Protein AF-A0A0D0A0P3-F1 (afdb_monomer)

InterPro domains:
  IPR045340 Domain of unknown function DUF6533 [PF20151] (15-58)

Structure (mmCIF, N/CA/C/O backbone):
data_AF-A0A0D0A0P3-F1
#
_entry.id   AF-A0A0D0A0P3-F1
#
loop_
_atom_site.group_PDB
_atom_site.id
_atom_site.type_symbol
_atom_site.label_atom_id
_atom_site.label_alt_id
_atom_site.label_comp_id
_atom_site.label_asym_id
_atom_site.label_entity_id
_atom_site.label_seq_id
_atom_site.pdbx_PDB_ins_code
_atom_site.Cartn_x
_atom_site.Cartn_y
_atom_site.Cartn_z
_atom_site.occupancy
_atom_site.B_iso_or_equiv
_atom_site.auth_seq_id
_atom_site.auth_comp_id
_atom_site.auth_asym_id
_atom_site.auth_atom_id
_atom_site.pdbx_PDB_model_num
ATOM 1 N N . MET A 1 1 ? 24.968 -10.746 -20.252 1.00 59.53 1 MET A N 1
ATOM 2 C CA . MET A 1 1 ? 24.674 -9.590 -19.377 1.00 59.53 1 MET A CA 1
ATOM 3 C C . MET A 1 1 ? 23.206 -9.148 -19.403 1.00 59.53 1 MET A C 1
ATOM 5 O O . MET A 1 1 ? 22.702 -8.936 -18.312 1.00 59.53 1 MET A O 1
ATOM 9 N N . PRO A 1 2 ? 22.487 -9.058 -20.547 1.00 69.25 2 PRO A N 1
ATOM 10 C CA . PRO A 1 2 ? 21.089 -8.601 -20.541 1.00 69.25 2 PRO A CA 1
ATOM 11 C C . PRO A 1 2 ? 20.104 -9.585 -19.871 1.00 69.25 2 PRO A C 1
ATOM 13 O O . PRO A 1 2 ? 19.215 -9.218 -19.122 1.00 69.25 2 PRO A O 1
ATOM 16 N N . ILE A 1 3 ? 20.347 -10.878 -20.036 1.00 74.69 3 ILE A N 1
ATOM 17 C CA . ILE A 1 3 ? 19.486 -11.946 -19.508 1.00 74.69 3 ILE A CA 1
ATOM 18 C C . ILE A 1 3 ? 19.354 -11.906 -17.968 1.00 74.69 3 ILE A C 1
ATOM 20 O O . ILE A 1 3 ? 18.303 -12.214 -17.423 1.00 74.69 3 ILE A O 1
ATOM 24 N N . ALA A 1 4 ? 20.406 -11.466 -17.267 1.00 81.88 4 ALA A N 1
ATOM 25 C CA . ALA A 1 4 ? 20.417 -11.408 -15.807 1.00 81.88 4 ALA A CA 1
ATOM 26 C C . ALA A 1 4 ? 19.589 -10.240 -15.236 1.00 81.88 4 ALA A C 1
ATOM 28 O O . ALA A 1 4 ? 19.084 -10.362 -14.123 1.00 81.88 4 ALA A O 1
ATOM 29 N N . TYR A 1 5 ? 19.430 -9.123 -15.966 1.00 83.06 5 TYR A N 1
ATOM 30 C CA . TYR A 1 5 ? 18.622 -7.997 -15.473 1.00 83.06 5 TYR A CA 1
ATOM 31 C C . TYR A 1 5 ? 17.123 -8.293 -15.582 1.00 83.06 5 TYR A C 1
ATOM 33 O O . TYR A 1 5 ? 16.359 -7.888 -14.708 1.00 83.06 5 TYR A O 1
ATOM 41 N N . GLU A 1 6 ? 16.694 -9.004 -16.631 1.00 82.38 6 GLU A N 1
ATOM 42 C CA . GLU A 1 6 ? 15.276 -9.347 -16.814 1.00 82.38 6 GLU A CA 1
ATOM 43 C C . GLU A 1 6 ? 14.804 -10.331 -15.758 1.00 82.38 6 GLU A C 1
ATOM 45 O O . GLU A 1 6 ? 13.731 -10.152 -15.187 1.00 82.38 6 GLU A O 1
ATOM 50 N N . GLU A 1 7 ? 15.637 -11.318 -15.435 1.00 84.94 7 GLU A N 1
ATOM 51 C CA . GLU A 1 7 ? 15.349 -12.278 -14.374 1.00 84.94 7 GLU A CA 1
ATOM 52 C C . GLU A 1 7 ? 15.209 -11.581 -13.011 1.00 84.94 7 GLU A C 1
ATOM 54 O O . GLU A 1 7 ? 14.255 -11.830 -12.275 1.00 84.94 7 GLU A O 1
ATOM 59 N N . GLN A 1 8 ? 16.100 -10.632 -12.704 1.00 86.25 8 GLN A N 1
ATOM 60 C CA . GLN A 1 8 ? 16.029 -9.835 -11.475 1.00 86.25 8 GLN A CA 1
ATOM 61 C C . GLN A 1 8 ? 14.759 -8.980 -11.405 1.00 86.25 8 GLN A C 1
ATOM 63 O O . GLN A 1 8 ? 14.110 -8.936 -10.358 1.00 86.25 8 GLN A O 1
ATOM 68 N N . ALA A 1 9 ? 14.385 -8.326 -12.507 1.00 84.00 9 ALA A N 1
ATOM 69 C CA . ALA A 1 9 ? 13.169 -7.521 -12.576 1.00 84.00 9 ALA A CA 1
ATOM 70 C C . ALA A 1 9 ? 11.908 -8.382 -12.406 1.00 84.00 9 ALA A C 1
ATOM 72 O O . ALA A 1 9 ? 10.987 -8.002 -11.684 1.00 84.00 9 ALA A O 1
ATOM 73 N N . LEU A 1 10 ? 11.883 -9.570 -13.016 1.00 85.25 10 LEU A N 1
ATOM 74 C CA . LEU A 1 10 ? 10.766 -10.502 -12.899 1.00 85.25 10 LEU A CA 1
ATOM 75 C C . LEU A 1 10 ? 10.597 -10.995 -11.457 1.00 85.25 10 LEU A C 1
ATOM 77 O O . LEU A 1 10 ? 9.499 -10.920 -10.906 1.00 85.25 10 LEU A O 1
ATOM 81 N N . ILE A 1 11 ? 11.688 -11.444 -10.826 1.00 88.81 11 ILE A N 1
ATOM 82 C CA . ILE A 1 11 ? 11.679 -11.909 -9.431 1.00 88.81 11 ILE A CA 1
ATOM 83 C C . ILE A 1 11 ? 11.203 -10.790 -8.502 1.00 88.81 11 ILE A C 1
ATOM 85 O O . ILE A 1 11 ? 10.365 -11.032 -7.633 1.00 88.81 11 ILE A O 1
ATOM 89 N N . HIS A 1 12 ? 11.692 -9.564 -8.707 1.00 86.81 12 HIS A N 1
ATOM 90 C CA . HIS A 1 12 ? 11.271 -8.406 -7.925 1.00 86.81 12 HIS A CA 1
ATOM 91 C C . HIS A 1 12 ? 9.758 -8.177 -8.014 1.00 86.81 12 HIS A C 1
ATOM 93 O O . HIS A 1 12 ? 9.088 -8.114 -6.984 1.00 86.81 12 HIS A O 1
ATOM 99 N N . ASN A 1 13 ? 9.209 -8.152 -9.231 1.00 84.12 13 ASN A N 1
ATOM 100 C CA . ASN A 1 13 ? 7.780 -7.938 -9.461 1.00 84.12 13 ASN A CA 1
ATOM 101 C C . ASN A 1 13 ? 6.919 -9.065 -8.868 1.00 84.12 13 ASN A C 1
ATOM 103 O O . ASN A 1 13 ? 5.849 -8.805 -8.317 1.00 84.12 13 ASN A O 1
ATOM 107 N N . CYS A 1 14 ? 7.376 -10.320 -8.942 1.00 86.56 14 CYS A N 1
ATOM 108 C CA . CYS A 1 14 ? 6.679 -11.455 -8.334 1.00 86.56 14 CYS A CA 1
ATOM 109 C C . CYS A 1 14 ? 6.638 -11.353 -6.804 1.00 86.56 14 CYS A C 1
ATOM 111 O O . CYS A 1 14 ? 5.588 -11.581 -6.201 1.00 86.5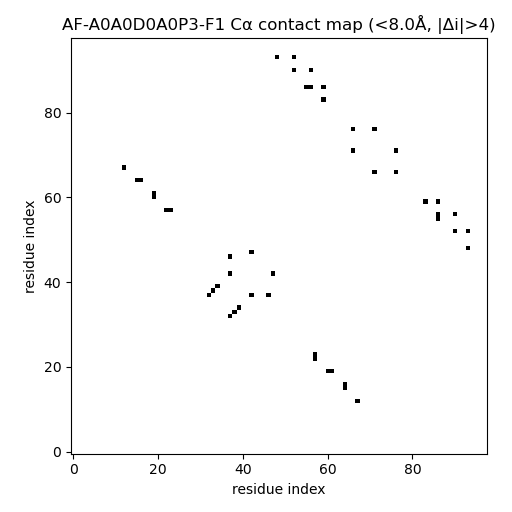6 14 CYS A O 1
ATOM 113 N N . ILE A 1 15 ? 7.763 -11.000 -6.174 1.00 88.56 15 ILE A N 1
ATOM 114 C CA . ILE A 1 15 ? 7.841 -10.813 -4.719 1.00 88.56 15 ILE A CA 1
ATOM 115 C C . ILE A 1 15 ? 6.959 -9.641 -4.289 1.00 88.56 15 ILE A C 1
ATOM 117 O O . ILE A 1 15 ? 6.229 -9.757 -3.306 1.00 88.56 15 ILE A O 1
ATOM 121 N N . GLU A 1 16 ? 6.984 -8.535 -5.033 1.00 84.56 16 GLU A N 1
ATOM 122 C CA . GLU A 1 16 ? 6.146 -7.371 -4.756 1.00 84.56 16 GLU A CA 1
ATOM 123 C C . GLU A 1 16 ? 4.656 -7.733 -4.839 1.00 84.56 16 GLU A C 1
ATOM 125 O O . GLU A 1 16 ? 3.907 -7.468 -3.900 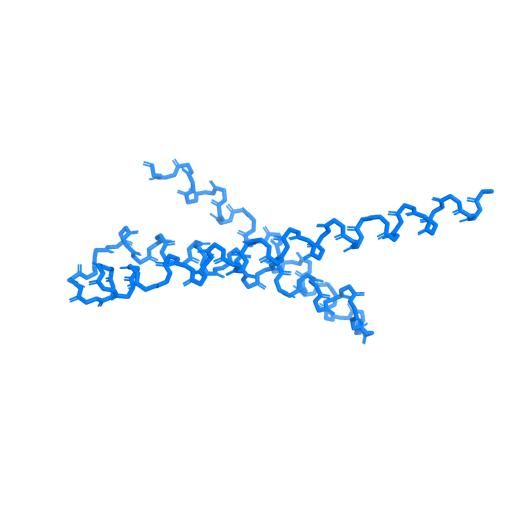1.00 84.56 16 GLU A O 1
ATOM 130 N N . ALA A 1 17 ? 4.230 -8.432 -5.896 1.00 83.62 17 ALA A N 1
ATOM 131 C CA . ALA A 1 17 ? 2.853 -8.905 -6.048 1.00 83.62 17 ALA A CA 1
ATOM 132 C C . ALA A 1 17 ? 2.416 -9.843 -4.908 1.00 83.62 17 ALA A C 1
ATOM 134 O O . ALA A 1 17 ? 1.299 -9.722 -4.390 1.00 83.62 17 ALA A O 1
ATOM 135 N N . ALA A 1 18 ? 3.294 -10.752 -4.475 1.00 88.50 18 ALA A N 1
ATOM 136 C CA . ALA A 1 18 ? 3.029 -11.625 -3.334 1.00 88.50 18 ALA A CA 1
ATOM 137 C C . ALA A 1 18 ? 2.885 -10.820 -2.031 1.00 88.50 18 ALA A C 1
ATOM 139 O O . ALA A 1 18 ? 1.932 -11.031 -1.281 1.00 88.50 18 ALA A O 1
ATOM 140 N N . ALA A 1 19 ? 3.776 -9.854 -1.792 1.00 86.81 19 ALA A N 1
ATOM 141 C CA . ALA A 1 19 ? 3.722 -8.977 -0.626 1.00 86.81 19 ALA A CA 1
ATOM 142 C C . ALA A 1 19 ? 2.439 -8.130 -0.601 1.00 86.81 19 ALA A C 1
ATOM 144 O O . ALA A 1 19 ? 1.783 -8.057 0.437 1.00 86.81 19 ALA A O 1
ATOM 145 N N . ILE A 1 20 ? 2.036 -7.559 -1.743 1.00 85.19 20 ILE A N 1
ATOM 146 C CA . ILE A 1 20 ? 0.761 -6.840 -1.899 1.00 85.19 20 ILE A CA 1
ATOM 147 C C . ILE A 1 20 ? -0.406 -7.759 -1.533 1.00 85.19 20 ILE A C 1
ATOM 149 O O . ILE A 1 20 ? -1.271 -7.376 -0.751 1.00 85.19 20 ILE A O 1
ATOM 153 N N . THR A 1 21 ? -0.423 -8.982 -2.066 1.00 86.38 21 THR A N 1
ATOM 154 C CA . THR A 1 21 ? -1.512 -9.943 -1.836 1.00 86.38 21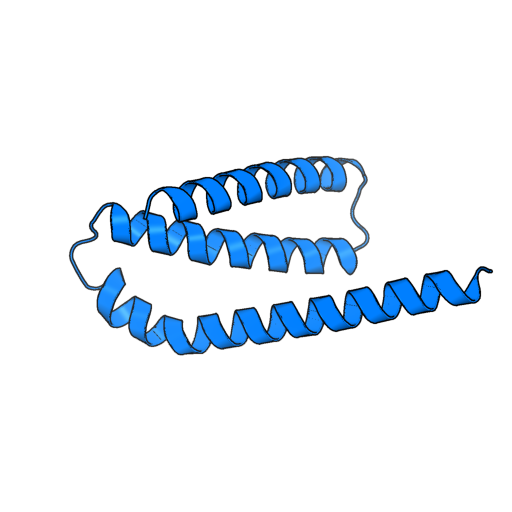 THR A CA 1
ATOM 155 C C . THR A 1 21 ? -1.651 -10.291 -0.355 1.00 86.38 21 THR A C 1
ATOM 157 O O . THR A 1 21 ? -2.754 -10.248 0.188 1.00 86.38 21 THR A O 1
ATOM 160 N N . VAL A 1 22 ? -0.534 -10.585 0.317 1.00 88.19 22 VAL A N 1
ATOM 161 C CA . VAL A 1 22 ? -0.516 -10.879 1.757 1.00 88.19 22 VAL A CA 1
ATOM 162 C C . VAL A 1 22 ? -0.970 -9.666 2.569 1.00 88.19 22 VAL A C 1
ATOM 164 O O . VAL A 1 22 ? -1.800 -9.814 3.464 1.00 88.19 22 VAL A O 1
ATOM 167 N N . LEU A 1 23 ? -0.490 -8.466 2.230 1.00 86.12 23 LEU A N 1
ATOM 168 C CA . LEU A 1 23 ? -0.879 -7.226 2.904 1.00 86.12 23 LEU A CA 1
ATOM 169 C C . LEU A 1 23 ? -2.387 -6.969 2.788 1.00 86.12 23 LEU A C 1
ATOM 171 O O . LEU A 1 23 ? -3.032 -6.622 3.776 1.00 86.12 23 LEU A O 1
ATOM 175 N N . PHE A 1 24 ? -2.960 -7.161 1.600 1.00 84.12 24 PHE A N 1
ATOM 176 C CA . PHE A 1 24 ? -4.401 -7.032 1.380 1.00 84.12 24 PHE A CA 1
ATOM 177 C C . PHE A 1 24 ? -5.203 -8.067 2.152 1.00 84.12 24 PHE A C 1
ATOM 179 O O . PHE A 1 24 ? -6.227 -7.729 2.741 1.00 84.12 24 PHE A O 1
ATOM 186 N N . TYR A 1 25 ? -4.750 -9.318 2.143 1.00 86.69 25 TYR A N 1
ATOM 187 C CA . TYR A 1 25 ? -5.411 -10.387 2.876 1.00 86.69 25 TYR A CA 1
ATOM 188 C C . TYR A 1 25 ? -5.469 -10.074 4.377 1.00 86.69 25 TYR A C 1
ATOM 190 O O . TYR A 1 25 ? -6.540 -10.146 4.978 1.00 86.69 25 TYR A O 1
ATOM 198 N N . ASP A 1 26 ? -4.351 -9.635 4.958 1.00 86.06 26 ASP A N 1
ATOM 199 C CA . ASP A 1 26 ? -4.283 -9.198 6.355 1.00 86.06 26 ASP A CA 1
ATOM 200 C C . ASP A 1 26 ? -5.248 -8.035 6.652 1.00 86.06 26 ASP A C 1
ATOM 202 O O . ASP A 1 26 ? -5.994 -8.063 7.639 1.00 86.06 26 ASP A O 1
ATOM 206 N N . HIS A 1 27 ? -5.314 -7.044 5.754 1.00 84.44 27 HIS A N 1
ATOM 207 C CA . HIS A 1 27 ? -6.270 -5.940 5.870 1.00 84.44 27 HIS A CA 1
ATOM 208 C C . HIS A 1 27 ? -7.714 -6.431 5.857 1.00 84.44 27 HIS A C 1
ATOM 210 O O . HIS A 1 27 ? -8.487 -6.025 6.715 1.00 84.44 27 HIS A O 1
ATOM 216 N N . LEU A 1 28 ? -8.087 -7.315 4.931 1.00 85.19 28 LEU A N 1
ATOM 217 C CA . LEU A 1 28 ? -9.459 -7.818 4.827 1.00 85.19 28 LEU A CA 1
ATOM 218 C C . LEU A 1 28 ? -9.890 -8.600 6.071 1.00 85.19 28 LEU A C 1
ATOM 220 O O . LEU A 1 28 ? -11.009 -8.412 6.547 1.00 85.19 28 LEU A O 1
ATOM 224 N N . VAL A 1 29 ? -9.009 -9.445 6.613 1.00 88.06 29 VAL A N 1
ATOM 225 C CA . VAL A 1 29 ? -9.302 -10.242 7.815 1.00 88.06 29 VAL A CA 1
ATOM 226 C C . VAL A 1 29 ? -9.519 -9.340 9.028 1.00 88.06 29 VAL A C 1
ATOM 228 O O . VAL A 1 29 ? -10.491 -9.496 9.765 1.00 88.06 29 VAL A O 1
ATOM 231 N N . THR A 1 30 ? -8.645 -8.358 9.218 1.00 84.44 30 THR A N 1
ATOM 232 C CA . THR A 1 30 ? -8.705 -7.461 10.381 1.00 84.44 30 THR A CA 1
ATOM 233 C C . THR A 1 30 ? -9.718 -6.324 10.219 1.00 84.44 30 THR A C 1
ATOM 235 O O . THR A 1 30 ? -10.171 -5.771 11.218 1.00 84.44 30 THR A O 1
ATOM 238 N N . PHE A 1 31 ? -10.153 -6.002 8.995 1.00 82.38 31 PHE A N 1
ATOM 239 C CA . PHE A 1 31 ? -11.125 -4.939 8.712 1.00 82.38 31 PHE A CA 1
ATOM 240 C C . PHE A 1 31 ? -12.460 -5.124 9.445 1.00 82.38 31 PHE A C 1
ATOM 242 O O . PHE A 1 31 ? -13.076 -4.152 9.896 1.00 82.38 31 PHE A O 1
ATOM 249 N N . ALA A 1 32 ? -12.915 -6.372 9.582 1.00 79.56 32 ALA A N 1
ATOM 250 C CA . ALA A 1 32 ? -14.153 -6.687 10.289 1.00 79.56 32 ALA A CA 1
ATOM 251 C C . ALA A 1 32 ? -14.068 -6.294 11.775 1.00 79.56 32 ALA A C 1
ATOM 253 O O . ALA A 1 32 ? -14.990 -5.682 12.328 1.00 79.56 32 ALA A O 1
ATOM 254 N N . GLU A 1 33 ? -12.928 -6.577 12.406 1.00 79.75 33 GLU A N 1
ATOM 255 C CA . GLU A 1 33 ? -12.649 -6.170 13.780 1.00 79.75 33 GLU A CA 1
ATOM 256 C C . GLU A 1 33 ? -12.445 -4.655 13.879 1.00 79.75 33 GLU A C 1
ATOM 258 O O . GLU A 1 33 ? -13.029 -4.019 14.756 1.00 79.75 33 GLU A O 1
ATOM 263 N N . GLU A 1 34 ? -11.714 -4.037 12.947 1.00 82.50 34 GLU A N 1
ATOM 264 C CA . GLU A 1 34 ? -11.536 -2.581 12.916 1.00 82.50 34 GLU A CA 1
ATOM 265 C C . GLU A 1 34 ? -12.875 -1.848 12.867 1.00 82.50 34 GLU A C 1
ATOM 267 O O . GLU A 1 34 ? -13.113 -0.920 13.642 1.00 82.50 34 GLU A O 1
ATOM 272 N N . THR A 1 35 ? -13.775 -2.270 11.980 1.00 79.62 35 THR A N 1
ATOM 273 C CA . THR A 1 35 ? -15.096 -1.650 11.815 1.00 79.62 35 THR A CA 1
ATOM 274 C C . THR A 1 35 ? -15.914 -1.756 13.102 1.00 79.62 35 THR A C 1
ATOM 276 O O . THR A 1 35 ? -16.564 -0.798 13.526 1.00 79.62 35 THR A O 1
ATOM 279 N N . THR A 1 36 ? -15.813 -2.891 13.788 1.00 80.44 36 THR A N 1
ATOM 280 C CA . THR A 1 36 ? -16.558 -3.154 15.022 1.00 80.44 36 THR A CA 1
ATOM 281 C C . THR A 1 36 ? -15.983 -2.403 16.228 1.00 80.44 36 THR A C 1
ATOM 283 O O . THR A 1 36 ? -16.735 -1.854 17.032 1.00 80.44 36 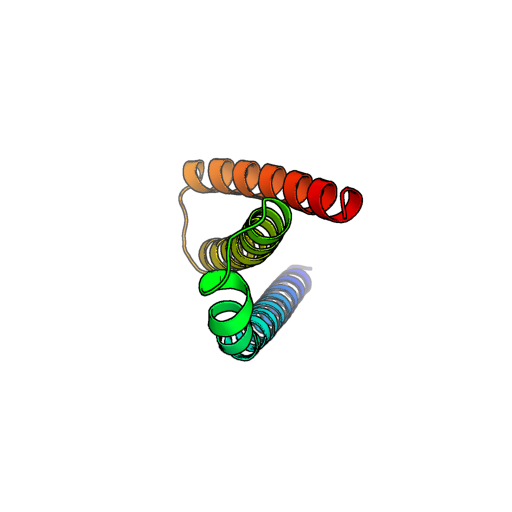THR A O 1
ATOM 286 N N . TYR A 1 37 ? -14.657 -2.341 16.370 1.00 75.38 37 TYR A N 1
ATOM 287 C CA . TYR A 1 37 ? -14.008 -1.807 17.574 1.00 75.38 37 TYR A CA 1
ATOM 288 C C . TYR A 1 37 ? -13.538 -0.358 17.443 1.00 75.38 37 TYR A C 1
ATOM 290 O O . TYR A 1 37 ? -13.590 0.391 18.421 1.00 75.38 37 TYR A O 1
ATOM 298 N N . ILE A 1 38 ? -13.099 0.048 16.252 1.00 77.25 38 ILE A N 1
ATOM 299 C CA . ILE A 1 38 ? -12.512 1.367 15.994 1.00 77.25 38 ILE A CA 1
ATOM 300 C C . ILE A 1 38 ? -13.549 2.314 15.388 1.00 77.25 38 ILE A C 1
ATOM 302 O O . ILE A 1 38 ? -13.662 3.462 15.820 1.00 77.25 38 ILE A O 1
ATOM 306 N N . TRP A 1 39 ? -14.329 1.858 14.403 1.00 73.38 39 TRP A N 1
ATOM 307 C CA . TRP A 1 39 ? -15.287 2.735 13.718 1.00 73.38 39 TRP A CA 1
ATOM 308 C C . TRP A 1 39 ? -16.565 2.979 14.522 1.00 73.38 39 TRP A C 1
ATOM 310 O O . TRP A 1 39 ? -17.099 4.086 14.461 1.00 73.38 39 TRP A O 1
ATOM 320 N N . ALA A 1 40 ? -17.026 1.996 15.300 1.00 71.94 40 ALA A N 1
ATOM 321 C CA . ALA A 1 40 ? -18.260 2.102 16.083 1.00 71.94 40 ALA A CA 1
ATOM 322 C C . ALA A 1 40 ? -18.105 2.830 17.436 1.00 71.94 40 ALA A C 1
ATOM 324 O O . ALA A 1 40 ? -19.105 3.166 18.071 1.00 71.94 40 ALA A O 1
ATOM 325 N N . ARG A 1 41 ? -16.874 3.082 17.909 1.00 70.94 41 ARG A N 1
ATOM 326 C CA . ARG A 1 41 ? -16.602 3.746 19.201 1.00 70.94 41 ARG A CA 1
ATOM 327 C C . ARG A 1 41 ? -16.179 5.209 19.025 1.00 70.94 41 ARG A C 1
ATOM 329 O O . ARG A 1 41 ? -15.830 5.649 17.932 1.00 70.94 41 ARG A O 1
ATOM 336 N N . ARG A 1 42 ? -16.202 5.989 20.118 1.00 68.56 42 ARG A N 1
ATOM 337 C CA . ARG A 1 42 ? -15.698 7.376 20.128 1.00 68.56 42 ARG A CA 1
ATOM 338 C C . ARG A 1 42 ? -14.239 7.391 19.664 1.00 68.56 42 ARG A C 1
ATOM 340 O O . ARG A 1 42 ? -13.371 6.819 20.319 1.00 68.56 42 ARG A O 1
ATOM 347 N N . LYS A 1 43 ? -13.988 8.042 18.528 1.00 70.56 43 LYS A N 1
ATOM 348 C CA . LYS A 1 43 ? -12.668 8.084 17.901 1.00 70.56 43 LYS A CA 1
ATOM 349 C C . LYS A 1 43 ? -11.740 8.985 18.713 1.00 70.56 43 LYS A C 1
ATOM 351 O O . LYS A 1 43 ? -11.897 10.203 18.716 1.00 70.56 43 LYS A O 1
ATOM 356 N N . HIS A 1 44 ? -10.779 8.384 19.405 1.00 74.56 44 HIS A N 1
ATOM 357 C CA . HIS A 1 44 ? -9.640 9.114 19.954 1.00 74.56 44 HIS A CA 1
ATOM 358 C C . HIS A 1 44 ? -8.659 9.455 18.824 1.00 74.56 44 HIS A C 1
ATOM 360 O O . HIS A 1 44 ? -8.590 8.740 17.824 1.00 74.56 44 HIS A O 1
ATOM 366 N N . ALA A 1 45 ? -7.889 10.535 18.977 1.00 76.25 45 ALA A N 1
ATOM 367 C CA . ALA A 1 45 ? -6.916 10.960 17.968 1.00 76.25 45 ALA A CA 1
ATOM 368 C C . ALA A 1 45 ? -5.927 9.836 17.594 1.00 76.25 45 ALA A C 1
ATOM 370 O O . ALA A 1 45 ? -5.611 9.664 16.422 1.00 76.25 45 ALA A O 1
ATOM 371 N N . SER A 1 46 ? -5.530 9.006 18.564 1.00 77.00 46 SER A N 1
ATOM 372 C CA . SER A 1 46 ? -4.684 7.824 18.351 1.00 77.00 46 SER A CA 1
ATOM 373 C C . SER A 1 46 ? -5.323 6.774 17.438 1.00 77.00 46 SER A C 1
ATOM 375 O O . SER A 1 46 ? -4.656 6.234 16.563 1.00 77.00 46 SER A O 1
ATOM 377 N N . ALA A 1 47 ? -6.626 6.523 17.577 1.00 78.00 47 ALA A N 1
ATOM 378 C CA . ALA A 1 47 ? -7.358 5.586 16.727 1.00 78.00 47 ALA A CA 1
ATOM 379 C C . ALA A 1 47 ? -7.455 6.081 15.273 1.00 78.00 47 ALA A C 1
ATOM 381 O O . ALA A 1 47 ? -7.370 5.292 14.335 1.00 78.00 47 ALA A O 1
ATOM 382 N N . ILE A 1 48 ? -7.601 7.396 15.079 1.00 78.88 48 ILE A N 1
ATOM 383 C CA . ILE A 1 48 ? -7.599 8.008 13.743 1.00 78.88 48 ILE A CA 1
ATOM 384 C C . ILE A 1 48 ? -6.200 7.931 13.127 1.00 78.88 48 ILE A C 1
ATOM 386 O O . ILE A 1 48 ? -6.082 7.537 11.973 1.00 78.88 48 ILE A O 1
ATOM 390 N N . LEU A 1 49 ? -5.150 8.257 13.887 1.00 79.25 49 LEU A N 1
ATOM 391 C CA . LEU A 1 49 ? -3.761 8.165 13.424 1.00 79.25 49 LEU A CA 1
ATOM 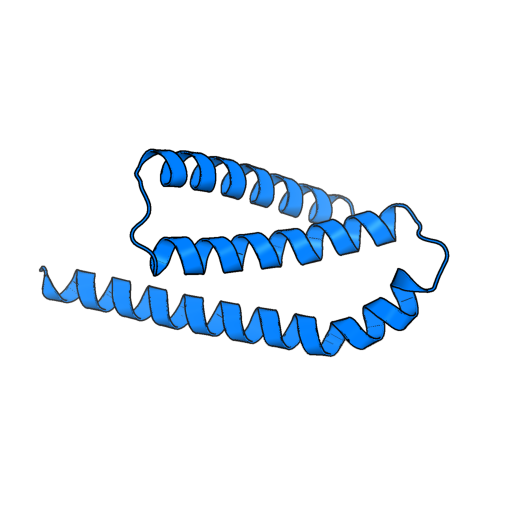392 C C . LEU A 1 49 ? -3.378 6.731 13.042 1.00 79.25 49 LEU A C 1
ATOM 394 O O . LEU A 1 49 ? -2.756 6.529 12.002 1.00 79.25 49 LEU A O 1
ATOM 398 N N . PHE A 1 50 ? -3.809 5.744 13.829 1.00 77.44 50 PHE A N 1
ATOM 399 C CA . PHE A 1 50 ? -3.619 4.327 13.525 1.00 77.44 50 PHE A CA 1
ATOM 400 C C . PHE A 1 50 ? -4.265 3.938 12.189 1.00 77.44 50 PHE A C 1
ATOM 402 O O . PHE A 1 50 ? -3.595 3.371 11.325 1.00 77.44 50 PHE A O 1
ATOM 409 N N . LEU A 1 51 ? -5.538 4.300 11.984 1.00 78.25 51 LEU A N 1
ATOM 410 C CA . LEU A 1 51 ? -6.229 4.045 10.718 1.00 78.25 51 LEU A CA 1
ATOM 411 C C . LEU A 1 51 ? -5.526 4.765 9.561 1.00 78.25 51 LEU A C 1
ATOM 413 O O . LEU A 1 51 ? -5.214 4.149 8.551 1.00 78.25 51 LEU A O 1
ATOM 417 N N . VAL A 1 52 ? -5.214 6.053 9.701 1.00 80.44 52 VAL A N 1
ATOM 418 C CA . VAL A 1 52 ? -4.540 6.817 8.643 1.00 80.44 52 VAL A CA 1
ATOM 419 C C . VAL A 1 52 ? -3.226 6.147 8.246 1.00 80.44 52 VAL A C 1
ATOM 421 O O . VAL A 1 52 ? -3.054 5.852 7.070 1.00 80.44 52 VAL A O 1
ATOM 424 N N . ASN A 1 53 ? -2.356 5.817 9.201 1.00 77.50 53 ASN A N 1
ATOM 425 C CA . ASN A 1 53 ? -1.088 5.124 8.948 1.00 77.50 53 ASN A CA 1
ATOM 426 C C . ASN A 1 53 ? -1.295 3.789 8.213 1.00 77.50 53 ASN A C 1
ATOM 428 O O . ASN A 1 53 ? -0.609 3.488 7.234 1.00 77.50 53 ASN A O 1
ATOM 432 N N . ARG A 1 54 ? -2.286 3.008 8.653 1.00 80.62 54 ARG A N 1
ATOM 433 C CA . ARG A 1 54 ? -2.599 1.700 8.079 1.00 80.62 54 ARG A CA 1
ATOM 434 C C . ARG A 1 54 ? -3.054 1.792 6.619 1.00 80.62 54 ARG A C 1
ATOM 436 O O . ARG A 1 54 ? -2.455 1.171 5.741 1.00 80.62 54 ARG A O 1
ATOM 443 N N . TYR A 1 55 ? -4.074 2.601 6.338 1.00 81.19 55 TYR A N 1
ATOM 444 C CA . TYR A 1 55 ? -4.632 2.709 4.987 1.00 81.19 55 TYR A CA 1
ATOM 445 C C . TYR A 1 55 ? -3.681 3.431 4.034 1.00 81.19 55 TYR A C 1
ATOM 447 O O . TYR A 1 55 ? -3.569 3.035 2.876 1.00 81.19 55 TYR A O 1
ATOM 455 N N . LEU A 1 56 ? -2.948 4.440 4.512 1.00 79.50 56 LEU A N 1
ATOM 456 C CA . LEU A 1 56 ? -1.935 5.140 3.723 1.00 79.50 56 LEU A CA 1
ATOM 457 C C . LEU A 1 56 ? -0.834 4.197 3.218 1.00 79.50 56 LEU A C 1
ATOM 459 O O . LEU A 1 56 ? -0.478 4.255 2.039 1.00 79.50 56 LEU A O 1
ATOM 463 N N . GLY A 1 57 ? -0.340 3.293 4.073 1.00 79.62 57 GLY A N 1
ATOM 464 C CA . GLY A 1 57 ? 0.605 2.250 3.669 1.00 79.62 57 GLY A CA 1
ATOM 465 C C . GLY A 1 57 ? 0.036 1.374 2.553 1.00 79.62 57 GLY A C 1
ATOM 466 O O . GLY A 1 57 ? 0.642 1.258 1.488 1.00 79.62 57 GLY A O 1
ATOM 467 N N . CYS A 1 58 ? -1.178 0.857 2.743 1.00 79.31 58 CYS A N 1
ATOM 468 C CA . CYS A 1 58 ? -1.852 0.017 1.753 1.00 79.31 58 CYS A CA 1
ATOM 469 C C . CYS A 1 58 ? -2.053 0.730 0.401 1.00 79.31 58 CYS A C 1
ATOM 471 O O . CYS A 1 58 ? -1.727 0.174 -0.648 1.00 79.31 58 CYS A O 1
ATOM 473 N N . PHE A 1 59 ? -2.512 1.986 0.411 1.00 80.94 59 PHE A N 1
ATOM 474 C CA . PHE A 1 59 ? -2.663 2.799 -0.802 1.00 80.94 59 PHE A CA 1
ATOM 475 C C . PHE A 1 59 ? -1.337 3.023 -1.529 1.00 80.94 59 PHE A C 1
ATOM 477 O O . PHE A 1 59 ? -1.301 2.961 -2.758 1.00 80.94 59 PHE A O 1
ATOM 484 N N . SER A 1 60 ? -0.245 3.243 -0.794 1.00 80.56 60 SER A N 1
ATOM 485 C CA . SER A 1 60 ? 1.079 3.442 -1.394 1.00 80.56 60 SER A CA 1
ATOM 486 C C . SER A 1 60 ? 1.569 2.201 -2.148 1.00 80.56 60 SER A C 1
ATOM 488 O O . SER A 1 60 ? 2.098 2.321 -3.254 1.00 80.56 60 SER A O 1
ATOM 490 N N . THR A 1 61 ? 1.317 1.018 -1.585 1.00 81.25 61 THR A N 1
ATOM 491 C CA . THR A 1 61 ? 1.670 -0.292 -2.141 1.00 81.25 61 THR A CA 1
ATOM 492 C C . THR A 1 61 ? 0.816 -0.630 -3.368 1.00 81.25 61 THR A C 1
ATOM 494 O O . THR A 1 61 ? 1.348 -1.074 -4.382 1.00 81.25 61 THR A O 1
ATOM 497 N N . ILE A 1 62 ? -0.488 -0.321 -3.343 1.00 81.88 62 ILE A N 1
ATOM 498 C CA . ILE A 1 62 ? -1.373 -0.432 -4.522 1.00 81.88 62 ILE A CA 1
ATOM 499 C C . ILE A 1 62 ? -0.901 0.483 -5.643 1.00 81.88 62 ILE A C 1
ATOM 501 O O . ILE A 1 62 ? -0.785 0.064 -6.792 1.00 81.88 62 ILE A O 1
ATOM 505 N N . ALA A 1 63 ? -0.636 1.746 -5.312 1.00 82.38 63 ALA A N 1
ATOM 506 C CA . ALA A 1 63 ? -0.171 2.713 -6.286 1.00 82.38 63 ALA A CA 1
ATOM 507 C C . ALA A 1 63 ? 1.179 2.284 -6.880 1.00 82.38 63 ALA A C 1
ATOM 509 O O . ALA A 1 63 ? 1.388 2.478 -8.072 1.00 82.38 63 ALA A O 1
ATOM 510 N N . GLN A 1 64 ? 2.049 1.630 -6.099 1.00 80.94 64 GLN A N 1
ATOM 511 C CA . GLN A 1 64 ? 3.297 1.058 -6.611 1.00 80.94 64 GLN A CA 1
ATOM 512 C C . GLN A 1 64 ? 3.041 -0.028 -7.651 1.00 80.94 64 GLN A C 1
ATOM 514 O O . GLN A 1 64 ? 3.547 0.071 -8.763 1.00 80.94 64 GLN A O 1
ATOM 519 N N . ALA A 1 65 ? 2.160 -0.980 -7.340 1.00 80.88 65 ALA A N 1
ATOM 520 C CA . ALA A 1 65 ? 1.752 -2.020 -8.278 1.00 80.88 65 ALA A CA 1
ATOM 521 C C . ALA A 1 65 ? 1.214 -1.423 -9.588 1.00 80.88 65 ALA A C 1
ATOM 523 O O . ALA A 1 65 ? 1.616 -1.822 -10.678 1.00 80.88 65 ALA A O 1
ATOM 524 N N . VAL A 1 66 ? 0.337 -0.418 -9.492 1.00 82.12 66 VAL A N 1
ATOM 525 C CA . VAL A 1 66 ? -0.226 0.259 -10.669 1.00 82.12 66 VAL A CA 1
ATOM 526 C C . VAL A 1 66 ? 0.869 0.933 -11.493 1.00 82.12 66 VAL A C 1
ATOM 528 O O . VAL A 1 66 ? 0.857 0.803 -12.710 1.00 82.12 66 VAL A O 1
ATOM 531 N N . MET A 1 67 ? 1.828 1.612 -10.862 1.00 80.56 67 MET A N 1
ATOM 532 C CA . MET A 1 67 ? 2.952 2.239 -11.569 1.00 80.56 67 MET A CA 1
ATOM 533 C C . MET A 1 67 ? 3.873 1.213 -12.242 1.00 80.56 67 MET A C 1
ATOM 535 O O . MET A 1 67 ? 4.415 1.504 -13.304 1.00 80.56 67 MET A O 1
ATOM 539 N N . THR A 1 68 ? 4.035 0.029 -11.647 1.00 76.31 68 THR A N 1
ATOM 540 C CA . THR A 1 68 ? 4.852 -1.064 -12.193 1.00 76.31 68 THR A CA 1
ATOM 541 C C . THR A 1 68 ? 4.182 -1.737 -13.395 1.00 76.31 68 THR A C 1
ATOM 543 O O . THR A 1 68 ? 4.859 -2.070 -14.366 1.00 76.31 68 THR A O 1
ATOM 546 N N . PHE A 1 69 ? 2.858 -1.924 -13.366 1.00 75.62 69 PHE A N 1
ATOM 547 C CA . PHE A 1 69 ? 2.128 -2.636 -14.426 1.00 75.62 69 PHE A CA 1
ATOM 548 C C . PHE A 1 69 ? 1.500 -1.722 -15.490 1.00 75.62 69 PHE A C 1
ATOM 550 O O . PHE A 1 69 ? 1.184 -2.196 -16.582 1.00 75.62 69 PHE A O 1
ATOM 557 N N . ALA A 1 70 ? 1.311 -0.429 -15.215 1.00 80.38 70 ALA A N 1
ATOM 558 C CA . ALA A 1 70 ? 0.750 0.524 -16.170 1.00 80.38 70 ALA A CA 1
ATOM 559 C C . ALA A 1 70 ? 1.844 1.336 -16.878 1.00 80.38 70 ALA A C 1
ATOM 561 O O . ALA A 1 70 ? 2.823 1.771 -16.280 1.00 80.38 70 ALA A O 1
ATOM 562 N N . THR A 1 71 ? 1.643 1.633 -18.161 1.00 72.81 71 THR A N 1
ATOM 563 C CA . THR A 1 71 ? 2.475 2.599 -18.890 1.00 72.81 71 THR A CA 1
ATOM 564 C C . THR A 1 71 ? 2.105 4.014 -18.450 1.00 72.81 71 THR A C 1
ATOM 566 O O . THR A 1 71 ? 1.145 4.608 -18.951 1.00 72.81 71 THR A O 1
ATOM 569 N N . VAL A 1 72 ? 2.829 4.543 -17.466 1.00 76.31 72 VAL A N 1
ATOM 570 C CA . VAL A 1 72 ? 2.549 5.860 -16.879 1.00 76.31 72 VAL A CA 1
ATOM 571 C C . VAL A 1 72 ? 3.402 6.947 -17.542 1.00 76.31 72 VAL A C 1
ATOM 573 O O . VAL A 1 72 ? 4.511 6.692 -18.001 1.00 76.31 72 VAL A O 1
ATOM 576 N N . SER A 1 73 ? 2.875 8.175 -17.618 1.00 82.44 73 SER A N 1
ATOM 577 C CA . SER A 1 73 ? 3.624 9.309 -18.178 1.00 82.44 73 SER A CA 1
ATOM 578 C C . SER A 1 73 ? 4.721 9.796 -17.211 1.00 82.44 73 SER A C 1
ATOM 580 O O . SER A 1 73 ? 4.564 9.636 -15.993 1.00 82.44 73 SER A O 1
ATOM 582 N N . PRO A 1 74 ? 5.806 10.419 -17.711 1.00 79.62 74 PRO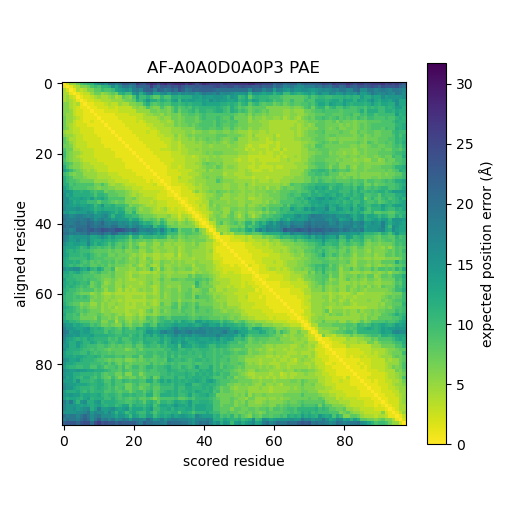 A N 1
ATOM 583 C CA . PRO A 1 74 ? 6.941 10.845 -16.886 1.00 79.62 74 PRO A CA 1
ATOM 584 C C . PRO A 1 74 ? 6.561 11.803 -15.746 1.00 79.62 74 PRO A C 1
ATOM 586 O O . PR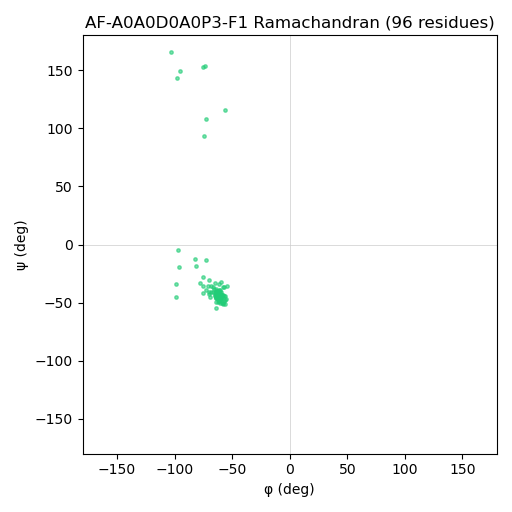O A 1 74 ? 7.089 11.698 -14.640 1.00 79.62 74 PRO A O 1
ATOM 589 N N . GLU A 1 75 ? 5.601 12.700 -15.974 1.00 82.94 75 GLU A N 1
ATOM 590 C CA . GLU A 1 75 ? 5.169 13.707 -14.994 1.00 82.94 75 GLU A CA 1
ATOM 591 C C . GLU A 1 75 ? 4.498 13.051 -13.783 1.00 82.94 75 GLU A C 1
ATOM 593 O O . GLU A 1 75 ? 4.747 13.415 -12.633 1.00 82.94 75 GLU A O 1
ATOM 598 N N . ARG A 1 76 ? 3.677 12.028 -14.045 1.00 80.00 76 ARG A N 1
ATOM 599 C CA . ARG A 1 76 ? 2.989 11.245 -13.013 1.00 80.00 76 ARG A CA 1
ATOM 600 C C . ARG A 1 76 ? 3.964 10.374 -12.221 1.00 80.00 76 ARG A C 1
ATOM 602 O O . ARG A 1 76 ? 3.751 10.171 -11.030 1.00 80.00 76 ARG A O 1
ATOM 609 N N . CYS A 1 77 ? 5.057 9.923 -12.839 1.00 81.94 77 CYS A N 1
ATOM 610 C CA . CYS A 1 77 ? 6.125 9.196 -12.150 1.00 81.94 77 CYS A CA 1
ATOM 611 C C . CYS A 1 77 ? 6.819 10.066 -11.091 1.00 81.94 77 CYS A C 1
ATOM 613 O O . CYS A 1 77 ? 6.962 9.647 -9.944 1.00 81.94 77 CYS A O 1
ATOM 615 N N . ILE A 1 78 ? 7.167 11.311 -11.432 1.00 83.00 78 ILE A N 1
ATOM 616 C CA . ILE A 1 78 ? 7.809 12.247 -10.493 1.00 83.00 78 ILE A CA 1
ATOM 617 C C . ILE A 1 78 ? 6.875 12.567 -9.319 1.00 83.00 78 ILE A C 1
ATOM 619 O O . ILE A 1 78 ? 7.285 12.499 -8.159 1.00 83.00 78 ILE A O 1
ATOM 623 N N . GLN A 1 79 ? 5.602 12.854 -9.603 1.00 83.19 79 GLN A N 1
ATOM 624 C CA . GLN A 1 79 ? 4.598 13.095 -8.561 1.00 83.19 79 GLN A CA 1
ATOM 625 C C . GLN A 1 79 ? 4.419 11.882 -7.643 1.00 83.19 79 GLN A C 1
ATOM 627 O O . GLN A 1 79 ? 4.362 12.036 -6.423 1.00 83.19 79 GLN A O 1
ATOM 632 N N . TYR A 1 80 ? 4.378 10.678 -8.216 1.00 82.81 80 TYR A N 1
ATOM 633 C CA . TYR A 1 80 ? 4.284 9.435 -7.460 1.00 82.81 80 TYR A CA 1
ATOM 634 C C . TYR A 1 80 ? 5.490 9.231 -6.535 1.00 82.81 80 TYR A C 1
ATOM 636 O O . TYR A 1 80 ? 5.308 8.940 -5.353 1.00 82.81 80 TYR A O 1
ATOM 644 N N . ILE A 1 81 ? 6.712 9.443 -7.034 1.00 82.62 81 ILE A N 1
ATOM 645 C CA . ILE A 1 81 ? 7.944 9.308 -6.242 1.00 82.62 81 ILE A CA 1
ATOM 646 C C . ILE A 1 81 ? 7.927 10.266 -5.049 1.00 82.62 81 ILE A C 1
ATOM 648 O O . ILE A 1 81 ? 8.180 9.837 -3.922 1.00 82.62 81 ILE A O 1
ATOM 652 N N . HIS A 1 82 ? 7.574 11.535 -5.271 1.00 82.94 82 HIS A N 1
ATOM 653 C CA . HIS A 1 82 ? 7.469 12.512 -4.188 1.00 82.94 82 HIS A CA 1
ATOM 654 C C . HIS A 1 82 ? 6.401 12.121 -3.165 1.00 82.94 82 HIS A C 1
ATOM 656 O O . HIS A 1 82 ? 6.674 12.114 -1.965 1.00 82.94 82 HIS A O 1
ATOM 662 N N . CYS A 1 83 ? 5.209 11.736 -3.627 1.00 82.44 83 CYS A N 1
ATOM 663 C CA . CYS A 1 83 ? 4.114 11.337 -2.748 1.00 82.44 83 CYS A CA 1
ATOM 664 C C . CYS A 1 83 ? 4.504 10.121 -1.894 1.00 82.44 83 CYS A C 1
ATOM 666 O O . CYS A 1 83 ? 4.337 10.139 -0.674 1.00 82.44 83 CYS A O 1
ATOM 668 N N . ARG A 1 84 ? 5.122 9.108 -2.514 1.00 82.62 84 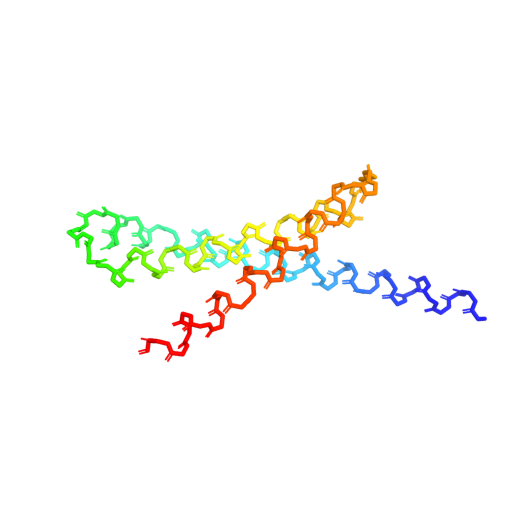ARG A N 1
ATOM 669 C CA . ARG A 1 84 ? 5.630 7.902 -1.849 1.00 82.62 84 ARG A CA 1
ATOM 670 C C . ARG A 1 84 ? 6.683 8.226 -0.790 1.00 82.62 84 ARG A C 1
ATOM 672 O O . ARG A 1 84 ? 6.627 7.676 0.305 1.00 82.62 84 ARG A O 1
ATOM 679 N N . GLN A 1 85 ? 7.630 9.113 -1.090 1.00 84.38 85 GLN A N 1
ATOM 680 C CA . GLN A 1 85 ? 8.667 9.516 -0.135 1.00 84.38 85 GLN A CA 1
ATOM 681 C C . GLN A 1 85 ? 8.079 10.225 1.088 1.00 84.38 85 GLN A C 1
ATOM 683 O O . GLN A 1 85 ? 8.435 9.884 2.215 1.00 84.38 85 GLN A O 1
ATOM 688 N N . THR A 1 86 ? 7.148 11.162 0.892 1.00 81.19 86 THR A N 1
ATOM 689 C CA . THR A 1 86 ? 6.468 11.840 2.008 1.00 81.19 86 THR A CA 1
ATOM 690 C C . THR A 1 86 ? 5.691 10.846 2.869 1.00 81.19 86 THR A C 1
ATOM 692 O O . THR A 1 86 ? 5.798 10.879 4.092 1.00 81.19 86 THR A O 1
ATOM 695 N N . LEU A 1 87 ? 4.968 9.921 2.237 1.00 80.00 87 LEU A N 1
ATOM 696 C CA . LEU A 1 87 ? 4.225 8.850 2.903 1.00 80.00 87 LEU A CA 1
ATOM 697 C C . LEU A 1 87 ? 5.110 7.964 3.787 1.00 80.00 87 LEU A C 1
ATOM 699 O O . LEU A 1 87 ? 4.743 7.667 4.921 1.00 80.00 87 LEU A O 1
ATOM 703 N N . LEU A 1 88 ? 6.286 7.570 3.292 1.00 79.38 88 LEU A N 1
ATOM 704 C CA . LEU A 1 88 ? 7.235 6.751 4.051 1.00 79.38 88 LEU A CA 1
ATOM 705 C C . LEU A 1 88 ? 7.766 7.477 5.289 1.00 79.38 88 LEU A C 1
ATOM 707 O O . LEU A 1 88 ? 7.845 6.879 6.361 1.00 79.38 88 LEU A O 1
ATOM 711 N N . VAL A 1 89 ? 8.097 8.764 5.155 1.00 83.25 89 VAL A N 1
ATOM 712 C CA . VAL A 1 89 ? 8.569 9.587 6.279 1.00 83.25 89 VAL A CA 1
ATOM 713 C C . VAL A 1 89 ? 7.471 9.755 7.325 1.00 83.25 89 VAL A C 1
ATOM 715 O O . VAL A 1 89 ? 7.741 9.610 8.516 1.00 83.25 89 VAL A O 1
ATOM 718 N N . VAL A 1 90 ? 6.234 10.010 6.888 1.00 79.25 90 VAL A N 1
ATOM 719 C CA . VAL A 1 90 ? 5.079 10.114 7.788 1.00 79.25 90 VAL A CA 1
ATOM 720 C C . VAL A 1 90 ? 4.876 8.803 8.536 1.00 79.25 90 VAL A C 1
ATOM 722 O O . VAL A 1 90 ? 4.845 8.840 9.759 1.00 79.25 90 VAL A O 1
ATOM 725 N N . ASN A 1 91 ? 4.842 7.661 7.840 1.00 74.19 91 ASN A N 1
ATOM 726 C CA . ASN A 1 91 ? 4.667 6.353 8.476 1.00 74.19 91 ASN A CA 1
ATOM 727 C C . ASN A 1 91 ? 5.759 6.051 9.514 1.00 74.19 91 ASN A C 1
ATOM 729 O O . ASN A 1 91 ? 5.456 5.590 10.613 1.00 74.19 91 ASN A O 1
ATOM 733 N N . HIS A 1 92 ? 7.026 6.349 9.208 1.00 78.25 92 HIS A N 1
ATOM 734 C CA . HIS A 1 92 ? 8.117 6.196 10.176 1.00 78.25 92 HIS A CA 1
ATOM 735 C C . HIS A 1 92 ? 7.949 7.104 11.400 1.00 78.25 92 HIS A C 1
ATOM 737 O O . HIS A 1 92 ? 8.199 6.671 12.524 1.00 78.25 92 HIS A O 1
ATOM 743 N N . ALA A 1 93 ? 7.504 8.345 11.201 1.00 78.19 93 ALA A N 1
ATOM 744 C CA . ALA A 1 93 ? 7.251 9.272 12.297 1.00 78.19 93 ALA A CA 1
ATOM 745 C C . ALA A 1 93 ? 6.084 8.811 13.189 1.00 78.19 93 ALA A C 1
ATOM 747 O O . ALA A 1 93 ? 6.183 8.922 14.413 1.00 78.19 93 ALA A O 1
ATOM 748 N N . THR A 1 94 ? 5.011 8.245 12.619 1.00 68.56 94 THR A N 1
ATOM 749 C CA . THR A 1 94 ? 3.890 7.685 13.398 1.00 68.56 94 THR A CA 1
ATOM 750 C C . THR A 1 94 ? 4.320 6.490 14.238 1.00 68.56 94 THR A C 1
ATOM 752 O O . THR A 1 94 ? 3.935 6.406 15.403 1.00 68.56 94 THR A O 1
ATOM 755 N N . VAL A 1 95 ? 5.152 5.598 13.688 1.00 73.25 95 VAL A N 1
ATOM 756 C CA . VAL A 1 95 ? 5.685 4.439 14.428 1.00 73.25 95 VAL A CA 1
ATOM 757 C C . VAL A 1 95 ? 6.518 4.885 15.630 1.00 73.25 95 VAL A C 1
ATOM 759 O O . VAL A 1 95 ? 6.359 4.329 16.706 1.00 73.25 95 VAL A O 1
ATOM 762 N N . CYS A 1 96 ? 7.347 5.921 15.487 1.00 72.75 96 CYS A N 1
ATOM 763 C CA . CYS A 1 96 ? 8.140 6.457 16.600 1.00 72.75 96 CYS A CA 1
ATOM 764 C C . CYS A 1 96 ? 7.318 7.236 17.646 1.00 72.75 96 CYS A C 1
ATOM 766 O 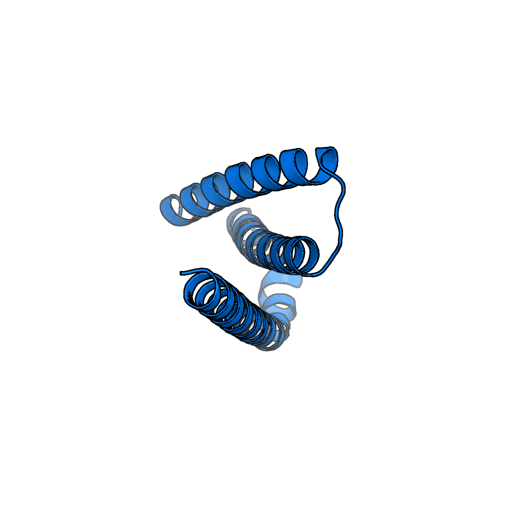O . CYS A 1 96 ? 7.845 7.561 18.706 1.00 72.75 96 CYS A O 1
ATOM 768 N N . SER A 1 97 ? 6.065 7.583 17.338 1.00 62.09 97 SER A N 1
ATOM 769 C CA . SER A 1 97 ? 5.186 8.371 18.216 1.00 62.09 97 SER A CA 1
ATOM 770 C C . SER A 1 97 ? 4.218 7.515 19.044 1.00 62.09 97 SER A C 1
ATOM 772 O O . SER A 1 97 ? 3.463 8.075 19.842 1.00 62.09 97 SER A O 1
ATOM 774 N N . THR A 1 98 ? 4.200 6.195 18.828 1.00 52.59 98 THR A N 1
ATOM 775 C CA . THR A 1 98 ? 3.328 5.226 19.517 1.00 52.59 98 THR A CA 1
ATOM 776 C C . THR A 1 98 ? 4.143 4.408 20.508 1.00 52.59 98 THR A C 1
ATOM 778 O O . THR A 1 98 ? 3.627 4.167 21.620 1.00 52.59 98 THR A O 1
#

Sequence (98 aa):
MPIAYEEQALIHNCIEAAAITVLFYDHLVTFAEETTYIWARRKHASAILFLVNRYLGCFSTIAQAVMTFATVSPERCIQYIHCRQTLLVVNHATVCST

Radius of gyration: 16.8 Å; Cα contacts (8 Å, |Δi|>4): 24; chains: 1; bounding box: 43×26×41 Å

pLDDT: mean 79.91, std 6.05, range [52.59, 88.81]

Mean predicted aligned error: 7.99 Å

Organism: NCBI:txid765257

Secondary structure (DSSP, 8-state):
-HHHHHHHHHHHHHHHHHHHHHHHHHHHHHHHHHIIIIISS---HHHHHHHHHHHHHHHHHHHHHHHHHS---HHHHHHHHHHHHHHHHHHHHHHHT-

Solvent-accessible surface area (backbone atoms only — not comparable to full-atom values): 5609 Å² total; per-residue (Å²): 119,71,71,62,55,55,53,50,52,49,52,49,53,53,51,50,53,51,50,51,52,52,53,50,51,56,48,61,67,48,43,62,55,43,49,62,64,53,69,70,41,89,74,46,72,67,60,51,50,51,50,51,50,52,52,52,51,54,52,51,53,52,51,47,54,48,59,74,75,43,95,70,57,73,71,60,49,55,51,48,53,53,53,50,53,54,51,52,55,50,47,54,50,54,62,77,71,109

Foldseek 3Di:
DVVVVVVVLVVVLVVLVVVLVVLVVVCVVCVVVCCVPAVVDDHDPLSVLVVCLSVLVNVLSVVVNCPSPDPDDPVVVVVNVVSSVVSVVSSVVSVVVD